Protein AF-A0A5J6WS16-F1 (afdb_monomer)

Nearest PDB structures (foldseek):
  3rhe-assembly1_A  TM=6.877E-01  e=8.552E-01  Legionella pneumophila subsp. pneumophila str. Philad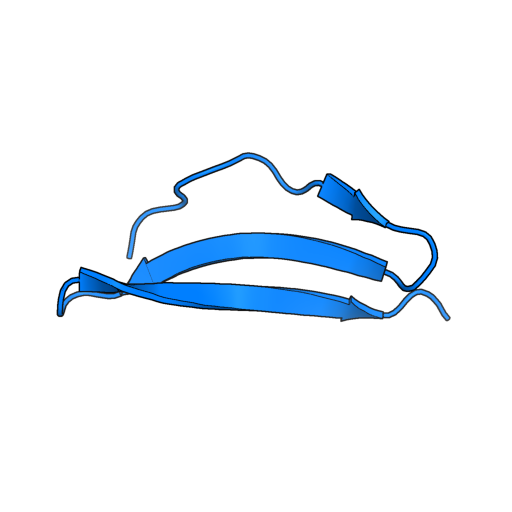elphia 1
  6g51-assembly1_v  TM=6.041E-01  e=1.425E+00  Homo sapiens
  3a0o-assembly1_A  TM=6.099E-01  e=1.840E+00  Agrobacterium fabrum str. C58
  7joo-assembly1_C  TM=6.367E-01  e=7.989E+00  Homo sapiens

Organism: NCBI:txid1202962

Radius of gyration: 10.26 Å; Cα contacts (8 Å, |Δi|>4): 60; chains: 1; bounding box: 22×12×27 Å

InterPro domains:
  IPR029068 Glyoxalase/Bleomycin resistance protein/Dihydroxybiphenyl dioxygenase [G3DSA:3.10.180.10] (1-32)

Sequence (33 aa):
MEFTEEPRVEEYGTVVVFKDLYGTKWDLLQLNN

Solvent-accessible surface area (backbone atoms only — not comparable to full-atom values): 2058 Å² total; per-residue (Å²): 109,47,74,77,52,75,74,43,83,51,98,69,20,40,38,31,41,31,28,45,90,88,64,53,75,46,78,48,75,46,71,66,131

Mean predicted aligned error: 3.13 Å

Foldseek 3Di:
DAWPDDWDQDPQFIWTWDADPVRDIDIDGDGDD

pLDDT: mean 92.94, std 5.25, range [74.75, 96.81]

Structure (mmCIF, N/CA/C/O backbone):
data_AF-A0A5J6WS16-F1
#
_entry.id   AF-A0A5J6WS16-F1
#
loop_
_atom_site.group_PDB
_atom_site.id
_atom_site.type_symbol
_atom_site.label_atom_id
_atom_site.label_alt_id
_atom_site.label_comp_id
_atom_site.label_asym_id
_atom_site.label_entity_id
_atom_site.label_seq_id
_atom_site.pdbx_PDB_ins_code
_atom_site.Cartn_x
_atom_site.Cartn_y
_atom_site.Cartn_z
_atom_site.occupancy
_atom_site.B_iso_or_equiv
_atom_site.auth_seq_id
_atom_site.auth_comp_id
_atom_site.auth_asym_id
_atom_site.auth_atom_id
_atom_site.pdbx_PDB_model_num
ATOM 1 N N . MET A 1 1 ? -7.936 -8.797 7.164 1.00 75.69 1 MET A N 1
ATOM 2 C CA . MET A 1 1 ? -7.147 -7.996 6.212 1.00 75.69 1 MET A CA 1
ATOM 3 C C . MET A 1 1 ? -8.011 -7.827 4.986 1.00 75.69 1 MET A C 1
ATOM 5 O O . MET A 1 1 ? -8.489 -8.832 4.477 1.00 75.69 1 MET A O 1
ATOM 9 N N . GLU A 1 2 ? -8.278 -6.589 4.592 1.00 86.50 2 GLU A N 1
ATOM 10 C CA . GLU A 1 2 ? -9.187 -6.26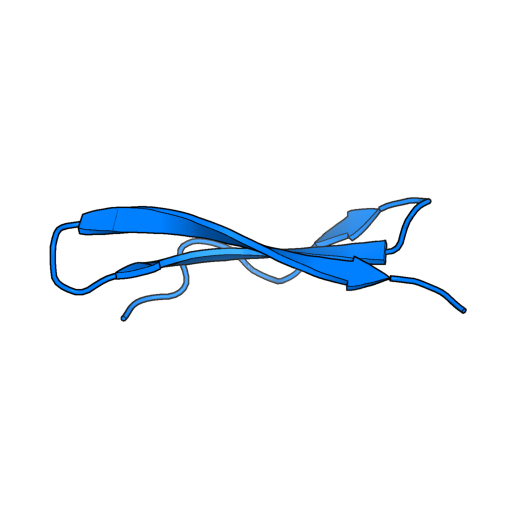1 3.487 1.00 86.50 2 GLU A CA 1
ATOM 11 C C . GLU A 1 2 ? -8.446 -5.398 2.470 1.00 86.50 2 GLU A C 1
ATOM 13 O O . GLU A 1 2 ? -7.764 -4.447 2.853 1.00 86.50 2 GLU A O 1
ATOM 18 N N . PHE A 1 3 ? -8.563 -5.725 1.185 1.00 88.50 3 PHE A N 1
ATOM 19 C CA . PHE A 1 3 ? -8.035 -4.879 0.118 1.00 88.50 3 PHE A CA 1
ATOM 20 C C . PHE A 1 3 ? -8.965 -3.687 -0.075 1.00 88.50 3 PHE A C 1
ATOM 22 O O . PHE A 1 3 ? -10.178 -3.859 -0.188 1.00 88.50 3 PHE A O 1
ATOM 29 N N . THR A 1 4 ? -8.405 -2.478 -0.059 1.00 89.62 4 THR A N 1
ATOM 30 C CA . THR A 1 4 ? -9.201 -1.248 -0.180 1.00 89.62 4 THR A CA 1
ATOM 31 C C . THR A 1 4 ? -9.313 -0.759 -1.618 1.00 89.62 4 THR A C 1
ATOM 33 O O . THR A 1 4 ? -10.167 0.073 -1.904 1.00 89.6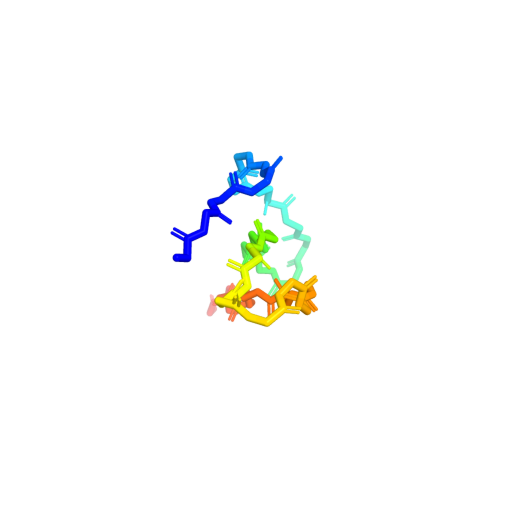2 4 THR A O 1
ATOM 36 N N . GLU A 1 5 ? -8.457 -1.262 -2.504 1.00 92.62 5 GLU A N 1
ATOM 37 C CA . GLU A 1 5 ? -8.396 -0.903 -3.917 1.00 92.62 5 GLU A CA 1
ATOM 38 C C . GLU A 1 5 ? -7.845 -2.064 -4.752 1.00 92.62 5 GLU A C 1
ATOM 40 O O . GLU A 1 5 ? -7.220 -2.988 -4.221 1.00 92.62 5 GLU A O 1
ATOM 45 N N . GLU A 1 6 ? -8.083 -2.010 -6.062 1.00 94.12 6 GLU A N 1
ATOM 46 C CA . GLU A 1 6 ? -7.422 -2.894 -7.021 1.00 94.12 6 GLU A CA 1
ATOM 47 C C . GLU A 1 6 ? -5.943 -2.494 -7.181 1.00 94.12 6 GLU A C 1
ATOM 49 O O . GLU A 1 6 ? -5.620 -1.309 -7.053 1.00 94.12 6 GLU A O 1
ATOM 54 N N . PRO A 1 7 ? -5.032 -3.445 -7.468 1.00 95.44 7 PRO A N 1
ATOM 55 C CA . PRO A 1 7 ? -3.633 -3.123 -7.722 1.00 95.44 7 PRO A CA 1
ATOM 56 C C . PRO A 1 7 ? -3.484 -2.112 -8.863 1.00 95.44 7 PRO A C 1
ATOM 58 O O . PRO A 1 7 ? -4.005 -2.320 -9.960 1.00 95.44 7 PRO A O 1
ATOM 61 N N . ARG A 1 8 ? -2.734 -1.036 -8.618 1.00 95.25 8 ARG A N 1
ATOM 62 C CA . ARG A 1 8 ? -2.416 -0.005 -9.608 1.00 95.25 8 ARG A CA 1
ATOM 63 C C . ARG A 1 8 ? -0.990 -0.162 -10.119 1.00 95.25 8 ARG A C 1
ATOM 65 O O . ARG A 1 8 ? -0.081 -0.493 -9.361 1.00 95.25 8 ARG A O 1
ATOM 72 N N . VAL A 1 9 ? -0.801 0.084 -11.412 1.00 96.06 9 VAL A N 1
ATOM 73 C CA . VAL A 1 9 ? 0.516 0.056 -12.055 1.00 96.06 9 VAL A CA 1
ATOM 74 C C . VAL A 1 9 ? 1.095 1.464 -12.047 1.00 96.06 9 VAL A C 1
ATOM 76 O O . VAL A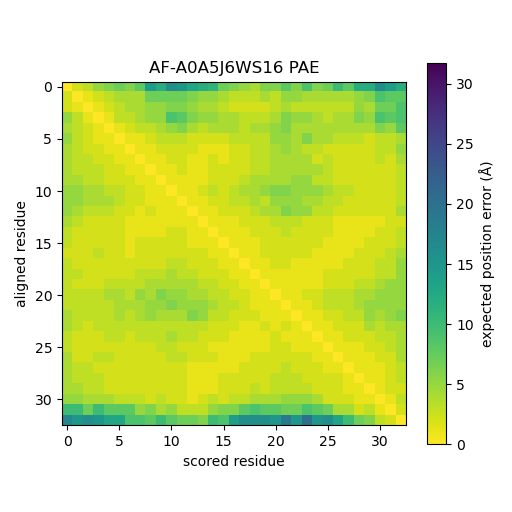 1 9 ? 0.489 2.393 -12.572 1.00 96.06 9 VAL A O 1
ATOM 79 N N . GLU A 1 10 ? 2.275 1.595 -11.463 1.00 94.88 10 GLU A N 1
ATOM 80 C CA . GLU A 1 10 ? 3.075 2.811 -11.378 1.00 94.88 10 GLU A CA 1
ATOM 81 C C . GLU A 1 10 ? 4.398 2.590 -12.130 1.00 94.88 10 GLU A C 1
ATOM 83 O O . GLU A 1 10 ? 4.817 1.452 -12.363 1.00 94.88 10 GLU A O 1
ATOM 88 N N . GLU A 1 11 ? 5.100 3.667 -12.494 1.00 94.81 11 GLU A N 1
ATOM 89 C CA . GLU A 1 11 ? 6.373 3.569 -13.236 1.00 94.81 11 GLU A CA 1
ATOM 90 C C . GLU A 1 11 ? 7.411 2.692 -12.511 1.00 94.81 11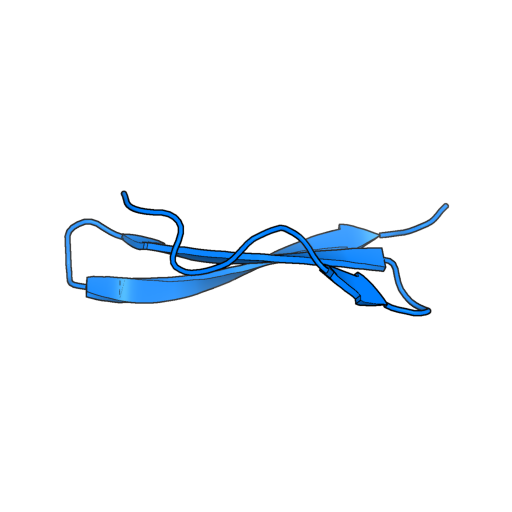 GLU A C 1
ATOM 92 O O . GLU A 1 11 ? 8.170 1.953 -13.137 1.00 94.81 11 GLU A O 1
ATOM 97 N N . TYR A 1 12 ? 7.407 2.734 -11.178 1.00 93.31 12 TYR A N 1
ATOM 98 C CA . 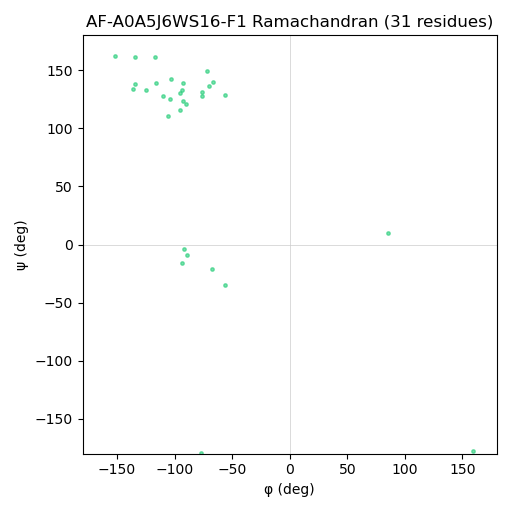TYR A 1 12 ? 8.341 2.016 -10.311 1.00 93.31 12 TYR A CA 1
ATOM 99 C C . TYR A 1 12 ? 7.878 0.604 -9.915 1.00 93.31 12 TYR A C 1
ATOM 101 O O . TYR A 1 12 ? 8.653 -0.144 -9.314 1.00 93.31 12 TYR A O 1
ATOM 109 N N . GLY A 1 13 ? 6.637 0.214 -10.208 1.00 95.56 13 GLY A N 1
ATOM 110 C CA . GLY A 1 13 ? 6.101 -1.053 -9.723 1.00 95.56 13 GLY A CA 1
ATOM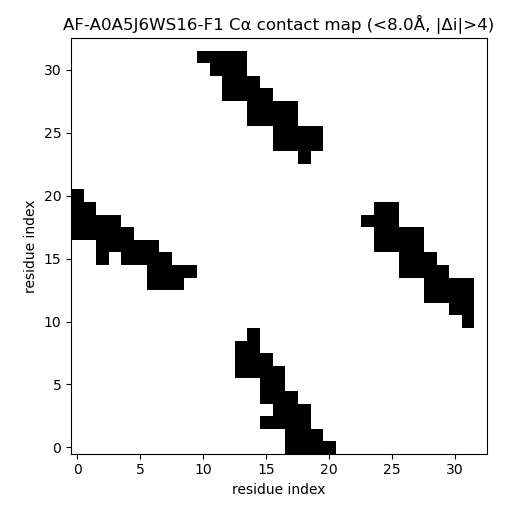 111 C C . GLY A 1 13 ? 4.584 -1.134 -9.699 1.00 95.56 13 GLY A C 1
ATOM 112 O O . GLY A 1 13 ? 3.878 -0.208 -10.073 1.00 95.56 13 GLY A O 1
ATOM 113 N N . THR A 1 14 ? 4.068 -2.252 -9.210 1.00 96.56 14 THR A N 1
ATOM 114 C CA . THR A 1 14 ? 2.645 -2.406 -8.894 1.00 96.56 14 THR A CA 1
ATOM 115 C C . THR A 1 14 ? 2.424 -2.125 -7.414 1.00 96.56 14 THR A C 1
ATOM 117 O O . THR A 1 14 ? 3.130 -2.679 -6.571 1.00 96.56 14 THR A O 1
ATOM 120 N N . VAL A 1 15 ? 1.447 -1.283 -7.090 1.00 96.62 15 VAL A N 1
ATOM 121 C CA . VAL A 1 15 ? 1.083 -0.931 -5.714 1.00 96.62 15 VAL A CA 1
ATOM 122 C C . VAL A 1 15 ? -0.336 -1.399 -5.422 1.00 96.62 15 VAL A C 1
ATOM 124 O O . VAL A 1 15 ? -1.220 -1.254 -6.260 1.00 96.62 15 VAL A O 1
ATOM 127 N N . VAL A 1 16 ? -0.577 -1.938 -4.229 1.00 96.44 16 VAL A N 1
ATOM 128 C CA . VAL A 1 16 ? -1.934 -2.199 -3.734 1.00 96.44 16 VAL A CA 1
ATOM 129 C C . VAL A 1 16 ? -2.065 -1.779 -2.277 1.00 96.44 16 VAL A C 1
ATOM 131 O O . VAL A 1 16 ? -1.210 -2.108 -1.452 1.00 96.44 16 VAL A O 1
ATOM 134 N N . VAL A 1 17 ? -3.148 -1.076 -1.946 1.00 95.44 17 VAL A N 1
ATOM 135 C CA . VAL A 1 17 ? -3.456 -0.700 -0.561 1.00 95.44 17 VAL A CA 1
ATOM 136 C C . VAL A 1 17 ? -4.371 -1.730 0.087 1.00 95.44 17 VAL A C 1
ATOM 138 O O . VAL A 1 17 ? -5.410 -2.127 -0.452 1.00 95.44 17 VAL A O 1
ATOM 141 N N . PHE A 1 18 ? -4.009 -2.133 1.300 1.00 95.00 18 PHE A N 1
ATOM 142 C CA . PHE A 1 18 ? -4.843 -2.983 2.136 1.00 95.00 18 PHE A CA 1
ATOM 143 C C . PHE A 1 18 ? -4.906 -2.472 3.574 1.00 95.00 18 PHE A C 1
ATOM 145 O O . PHE A 1 18 ? -4.070 -1.695 4.035 1.00 95.00 18 PHE A O 1
ATOM 152 N N . LYS A 1 19 ? -5.924 -2.933 4.297 1.00 96.81 19 LYS A N 1
ATOM 153 C CA . LYS A 1 19 ? -6.181 -2.623 5.699 1.00 96.81 19 LYS A CA 1
ATOM 154 C C . LYS A 1 19 ? -5.940 -3.860 6.564 1.00 96.81 19 LYS A C 1
ATOM 156 O O . LYS A 1 19 ? -6.480 -4.936 6.283 1.00 96.81 19 LYS A O 1
ATOM 161 N N . ASP A 1 20 ? -5.128 -3.724 7.609 1.00 94.06 20 ASP A N 1
ATOM 162 C CA . ASP A 1 20 ? -4.886 -4.791 8.585 1.00 94.06 20 ASP A CA 1
ATOM 163 C C . ASP A 1 20 ? -6.055 -4.952 9.584 1.00 94.06 20 ASP A C 1
ATOM 165 O O . ASP A 1 20 ? -7.078 -4.272 9.496 1.00 94.06 20 ASP A O 1
ATOM 169 N N . LEU A 1 21 ? -5.933 -5.891 10.530 1.00 93.06 21 LEU A N 1
ATOM 170 C CA . LEU A 1 21 ? -6.978 -6.169 11.529 1.00 93.06 21 LEU A CA 1
ATOM 171 C C . LEU A 1 21 ? -7.191 -5.026 12.538 1.00 93.06 21 LEU A C 1
ATOM 173 O O . LEU A 1 21 ? -8.259 -4.943 13.139 1.00 93.06 21 LEU A O 1
ATOM 177 N N . TYR A 1 22 ? -6.202 -4.150 12.714 1.00 94.62 22 TYR A N 1
ATOM 178 C CA . TYR A 1 22 ? -6.267 -2.979 13.595 1.00 94.62 22 TYR A CA 1
ATOM 179 C C . TYR A 1 22 ? -6.756 -1.730 12.860 1.00 94.62 22 TYR A C 1
ATOM 181 O O . TYR A 1 22 ? -6.973 -0.677 13.455 1.00 94.62 22 TYR A O 1
ATOM 189 N N . GLY A 1 23 ? -6.967 -1.857 11.556 1.00 92.88 23 GLY A N 1
ATOM 190 C CA . GLY A 1 23 ? -7.438 -0.807 10.689 1.00 92.88 23 GLY A CA 1
ATOM 191 C C . GLY A 1 23 ? -6.358 0.112 10.137 1.00 92.88 23 GLY A C 1
ATOM 192 O O . GLY A 1 23 ? -6.703 1.105 9.492 1.00 92.88 23 GLY A O 1
ATOM 193 N N . THR A 1 24 ? -5.087 -0.240 10.328 1.00 95.00 24 THR A N 1
ATOM 194 C CA . THR A 1 24 ? -3.954 0.447 9.707 1.00 95.00 24 THR A CA 1
ATOM 195 C C . THR A 1 24 ? -3.943 0.147 8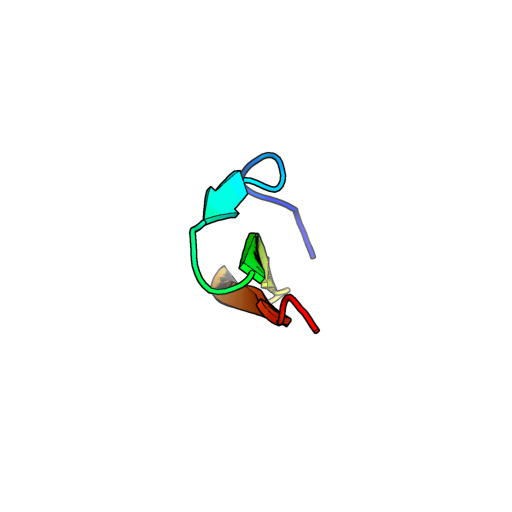.215 1.00 95.00 24 THR A C 1
ATOM 197 O O . THR A 1 24 ? -4.154 -0.997 7.804 1.00 95.00 24 THR A O 1
ATOM 200 N N . LYS A 1 25 ? -3.703 1.177 7.400 1.00 95.31 25 LYS A N 1
ATOM 201 C CA . LYS A 1 25 ? -3.547 1.040 5.951 1.00 95.31 25 LYS A CA 1
ATOM 202 C C . LYS A 1 25 ? -2.077 0.871 5.595 1.00 95.31 25 LYS A C 1
ATOM 204 O O . LYS A 1 25 ? -1.235 1.573 6.148 1.00 95.31 25 LYS A O 1
ATOM 209 N N . TRP A 1 26 ? -1.811 -0.019 4.654 1.00 95.38 26 TRP A N 1
ATOM 210 C CA . TRP A 1 26 ? -0.475 -0.338 4.174 1.00 95.38 26 TRP A CA 1
ATOM 211 C C . TRP A 1 26 ? -0.459 -0.390 2.651 1.00 95.38 26 TRP A C 1
ATOM 213 O O . TRP A 1 26 ? -1.367 -0.966 2.049 1.00 95.38 26 TRP A O 1
ATOM 223 N N . ASP A 1 27 ? 0.593 0.169 2.055 1.00 95.19 27 ASP A N 1
ATOM 224 C CA . ASP A 1 27 ? 0.926 0.008 0.642 1.00 95.19 27 ASP A CA 1
ATOM 225 C C . ASP A 1 27 ? 1.841 -1.212 0.472 1.00 95.19 27 ASP A C 1
ATOM 227 O O . ASP A 1 27 ? 2.934 -1.274 1.040 1.00 95.19 27 ASP A O 1
ATOM 231 N N . LEU A 1 28 ? 1.413 -2.188 -0.327 1.00 94.94 28 LEU A N 1
ATOM 232 C CA . LEU A 1 28 ? 2.270 -3.270 -0.797 1.00 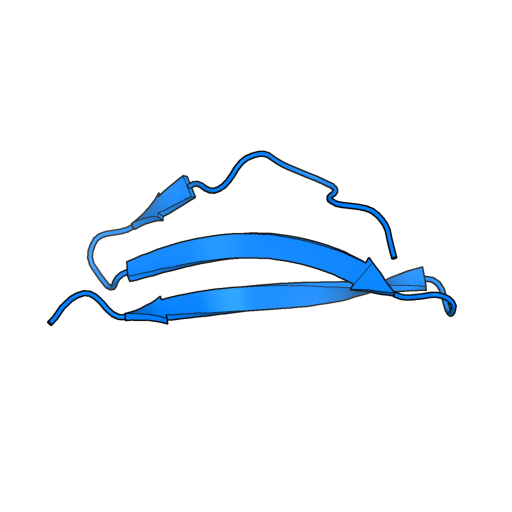94.94 28 LEU A CA 1
ATOM 233 C C . LEU A 1 28 ? 2.820 -2.893 -2.172 1.00 94.94 28 LEU A C 1
ATOM 235 O O . LEU A 1 28 ? 2.054 -2.780 -3.126 1.00 94.94 28 LEU A O 1
ATOM 239 N N . LEU A 1 29 ? 4.139 -2.720 -2.265 1.00 95.81 29 LEU A N 1
ATOM 240 C CA . LEU A 1 29 ? 4.849 -2.403 -3.503 1.00 95.81 29 LEU A CA 1
ATOM 241 C C . LEU A 1 29 ? 5.566 -3.642 -4.050 1.00 95.81 29 LEU A C 1
ATOM 243 O O . LEU A 1 29 ? 6.413 -4.231 -3.379 1.00 95.81 29 LEU A O 1
ATOM 247 N N . GLN A 1 30 ? 5.279 -3.984 -5.301 1.00 95.94 30 GLN A N 1
ATOM 248 C CA . GLN A 1 30 ? 6.044 -4.922 -6.111 1.00 95.94 30 GLN A CA 1
ATOM 249 C C . GLN A 1 30 ? 6.847 -4.137 -7.153 1.00 95.94 30 GLN A C 1
ATOM 251 O O . GLN A 1 30 ? 6.265 -3.575 -8.075 1.00 95.94 30 GLN A O 1
ATOM 256 N N . LEU A 1 31 ? 8.173 -4.093 -7.012 1.00 95.31 31 LEU A N 1
ATOM 257 C CA . LEU A 1 31 ? 9.054 -3.379 -7.942 1.00 95.31 31 LEU A CA 1
ATOM 258 C C . LEU A 1 31 ? 9.055 -4.030 -9.333 1.00 95.31 31 LEU A C 1
ATOM 260 O O . LEU A 1 31 ? 9.093 -5.258 -9.448 1.00 95.31 31 LEU A O 1
ATOM 264 N N . ASN A 1 32 ? 9.054 -3.195 -10.373 1.00 85.56 32 ASN A N 1
ATOM 265 C CA . ASN A 1 32 ? 9.316 -3.641 -11.741 1.00 85.56 32 ASN A CA 1
ATOM 266 C C . ASN A 1 32 ? 10.828 -3.886 -11.890 1.00 85.56 32 ASN A C 1
ATOM 268 O O . ASN A 1 32 ? 11.627 -3.051 -11.467 1.00 85.56 32 ASN A O 1
ATOM 272 N N . ASN A 1 33 ? 11.201 -5.046 -12.435 1.00 74.75 33 ASN A N 1
ATOM 273 C CA . ASN A 1 33 ? 12.596 -5.467 -12.618 1.00 74.75 33 ASN A CA 1
ATOM 274 C C . ASN A 1 33 ? 13.153 -4.994 -13.964 1.00 74.75 33 ASN A C 1
ATOM 276 O O . ASN A 1 33 ? 12.392 -5.074 -14.956 1.00 74.75 33 ASN A O 1
#

Secondary structure (DSSP, 8-state):
-EE-SPPEEETTEEEEEEE-TT--EEEEEEE--